Protein AF-A0A9W9YJC3-F1 (afdb_monomer_lite)

Radius of gyration: 14.7 Å; chains: 1; bounding box: 46×24×39 Å

pLDDT: mean 79.71, std 11.27, range [41.69, 93.06]

InterPro domains:
  IPR010358 BRCA1-A complex subunit BRE [PF06113] (2-58)
  IPR010358 BRCA1-A complex subunit BRE [PTHR15189] (2-113)

Organism: NCBI:txid174260

Sequence (115 aa):
MFQKRREYIAAFLGAFGSSILEYDTEGYMKLSLLFQVQGFRCIVHVELDKNFPQESALILPSVDLPREKQPTIRETRGRLSIQPEVDWDVMAERARVFLTEKIPAFKESSLNEHR

Structure (mmCIF, N/CA/C/O backbone):
data_AF-A0A9W9YJC3-F1
#
_entry.id   AF-A0A9W9YJC3-F1
#
loop_
_atom_site.group_PDB
_atom_site.id
_atom_site.type_symbol
_atom_site.label_atom_id
_atom_site.label_alt_id
_atom_site.label_comp_id
_atom_site.label_asym_id
_atom_site.label_entity_id
_atom_site.label_seq_id
_atom_site.pdbx_PDB_ins_code
_atom_site.Cartn_x
_atom_site.Cartn_y
_atom_site.Cartn_z
_atom_site.occupancy
_atom_site.B_iso_or_equiv
_atom_site.auth_seq_id
_atom_site.auth_comp_id
_atom_site.auth_asym_id
_atom_site.auth_atom_id
_atom_site.pdbx_PDB_model_num
ATOM 1 N N . MET A 1 1 ? 13.131 4.424 -14.105 1.00 68.88 1 MET A N 1
ATOM 2 C CA . MET A 1 1 ? 12.079 4.941 -13.195 1.00 68.88 1 MET A CA 1
ATOM 3 C C . MET A 1 1 ? 10.774 4.164 -13.309 1.00 68.88 1 MET A C 1
ATOM 5 O O . MET A 1 1 ? 10.286 3.705 -12.291 1.00 68.88 1 MET A O 1
ATOM 9 N N . PHE A 1 2 ? 10.206 3.994 -14.509 1.00 82.12 2 PHE A N 1
ATOM 10 C CA . PHE A 1 2 ? 8.953 3.247 -14.708 1.00 82.12 2 PHE A CA 1
ATOM 11 C C . PHE A 1 2 ? 9.006 1.810 -14.173 1.00 82.12 2 PHE A C 1
ATOM 13 O O . PHE A 1 2 ? 8.152 1.404 -13.398 1.00 82.12 2 PHE A O 1
ATOM 20 N N . GLN A 1 3 ? 10.062 1.070 -14.520 1.00 85.56 3 GLN A N 1
ATOM 21 C CA . GLN A 1 3 ? 10.218 -0.318 -14.094 1.00 85.56 3 GLN A CA 1
ATOM 22 C C . GLN A 1 3 ? 10.278 -0.472 -12.566 1.00 85.56 3 GLN A C 1
ATOM 24 O O . GLN A 1 3 ? 9.548 -1.291 -12.024 1.00 85.56 3 GLN A O 1
ATOM 29 N N . LYS A 1 4 ? 11.042 0.383 -11.869 1.00 86.12 4 LYS A N 1
ATOM 30 C CA . LYS A 1 4 ? 11.102 0.385 -10.397 1.00 86.12 4 LYS A CA 1
ATOM 31 C C . LYS A 1 4 ? 9.746 0.694 -9.756 1.00 86.12 4 LYS A C 1
ATOM 33 O O . LYS A 1 4 ? 9.399 0.086 -8.756 1.00 86.12 4 LYS A O 1
ATOM 38 N N . ARG A 1 5 ? 8.971 1.624 -10.333 1.00 87.94 5 ARG A N 1
ATOM 39 C CA . ARG A 1 5 ? 7.605 1.916 -9.866 1.00 87.94 5 ARG A CA 1
ATOM 40 C C . ARG A 1 5 ? 6.697 0.708 -10.038 1.00 87.94 5 ARG A C 1
ATOM 42 O O . ARG A 1 5 ? 6.017 0.326 -9.100 1.00 87.94 5 ARG A O 1
ATOM 49 N N . ARG A 1 6 ? 6.736 0.074 -11.211 1.00 89.94 6 ARG A N 1
ATOM 50 C CA . ARG A 1 6 ? 5.961 -1.138 -11.489 1.00 89.94 6 ARG A CA 1
ATOM 51 C C . ARG A 1 6 ? 6.310 -2.270 -10.525 1.00 89.94 6 ARG A C 1
ATOM 53 O O . ARG A 1 6 ? 5.405 -2.918 -10.025 1.00 89.94 6 ARG A O 1
ATOM 60 N N . GLU A 1 7 ? 7.593 -2.499 -10.262 1.00 90.50 7 GLU A N 1
ATOM 61 C CA . GLU A 1 7 ? 8.056 -3.525 -9.319 1.00 90.50 7 GLU A CA 1
ATOM 62 C C . GLU A 1 7 ? 7.628 -3.212 -7.878 1.00 90.50 7 GLU A C 1
ATOM 64 O O . GLU A 1 7 ? 7.099 -4.085 -7.200 1.00 90.50 7 GLU A O 1
ATOM 69 N N . TYR A 1 8 ? 7.757 -1.956 -7.440 1.00 88.31 8 TYR A N 1
ATOM 70 C CA . TYR A 1 8 ? 7.282 -1.516 -6.127 1.00 88.31 8 TYR A CA 1
ATOM 71 C C . TYR A 1 8 ? 5.768 -1.689 -5.967 1.00 88.31 8 TYR A C 1
ATOM 73 O O . TYR A 1 8 ? 5.307 -2.246 -4.973 1.00 88.31 8 TYR A O 1
ATOM 81 N N . ILE A 1 9 ? 4.985 -1.251 -6.960 1.00 89.81 9 ILE A N 1
ATOM 82 C CA . ILE A 1 9 ? 3.535 -1.453 -6.959 1.00 89.81 9 ILE A CA 1
ATOM 83 C C . ILE A 1 9 ? 3.218 -2.948 -6.981 1.00 89.81 9 ILE A C 1
ATOM 85 O O . ILE A 1 9 ? 2.375 -3.370 -6.207 1.00 89.81 9 ILE A O 1
ATOM 89 N N . ALA A 1 10 ? 3.909 -3.770 -7.776 1.00 91.06 10 ALA A N 1
ATOM 90 C CA . ALA A 1 10 ? 3.696 -5.218 -7.797 1.00 91.06 10 ALA A CA 1
ATOM 91 C C . ALA A 1 10 ? 3.946 -5.874 -6.428 1.00 91.06 10 ALA A C 1
ATOM 93 O O . ALA A 1 10 ? 3.133 -6.692 -6.003 1.00 91.06 10 ALA A O 1
ATOM 94 N N . ALA A 1 11 ? 4.996 -5.469 -5.709 1.00 90.94 11 ALA A N 1
ATOM 95 C CA . ALA A 1 11 ? 5.249 -5.925 -4.341 1.00 90.94 11 ALA A CA 1
ATOM 96 C C . ALA A 1 11 ? 4.128 -5.492 -3.379 1.00 90.94 11 ALA A C 1
ATOM 98 O O . ALA A 1 11 ? 3.634 -6.290 -2.584 1.00 90.94 11 ALA A O 1
ATOM 99 N N . PHE A 1 12 ? 3.639 -4.252 -3.502 1.00 88.31 12 PHE A N 1
ATOM 100 C CA . PHE A 1 12 ? 2.461 -3.790 -2.760 1.00 88.31 12 PHE A CA 1
ATOM 101 C C . PHE A 1 12 ? 1.198 -4.580 -3.118 1.00 88.31 12 PHE A C 1
ATOM 103 O O . PHE A 1 12 ? 0.420 -4.912 -2.229 1.00 88.31 12 PHE A O 1
ATOM 110 N N . LEU A 1 13 ? 0.993 -4.916 -4.392 1.00 89.62 13 LEU A N 1
ATOM 111 C CA . LEU A 1 13 ? -0.136 -5.735 -4.823 1.00 89.62 13 LEU A CA 1
ATOM 112 C C . LEU A 1 13 ? -0.044 -7.148 -4.227 1.00 89.62 13 LEU A C 1
ATOM 114 O O . LEU A 1 13 ? -1.056 -7.693 -3.796 1.00 89.62 13 LEU A O 1
ATOM 118 N N . GLY A 1 14 ? 1.161 -7.718 -4.148 1.00 88.81 14 GLY A N 1
ATOM 119 C CA . GLY A 1 14 ? 1.409 -9.000 -3.487 1.00 88.81 14 GLY A CA 1
ATOM 120 C C . GLY A 1 14 ? 1.140 -8.952 -1.980 1.00 88.81 14 GLY A C 1
ATOM 121 O O . GLY A 1 14 ? 0.461 -9.827 -1.447 1.00 88.81 14 GLY A O 1
ATOM 122 N N . ALA A 1 15 ? 1.610 -7.904 -1.300 1.00 87.94 15 ALA A N 1
ATOM 123 C CA . ALA A 1 15 ? 1.461 -7.746 0.147 1.00 87.94 15 ALA A CA 1
ATOM 124 C C . ALA A 1 15 ? 0.035 -7.360 0.587 1.00 87.94 15 ALA A C 1
ATOM 126 O O . ALA A 1 15 ? -0.418 -7.777 1.653 1.00 87.94 15 ALA A O 1
ATOM 127 N N . PHE A 1 16 ? -0.682 -6.569 -0.219 1.00 88.12 16 PHE A N 1
ATOM 128 C CA . PHE A 1 16 ? -1.992 -5.992 0.112 1.00 88.12 16 PHE A CA 1
ATOM 129 C C . PHE A 1 16 ? -3.118 -6.456 -0.824 1.00 88.12 16 PHE A C 1
ATOM 131 O O . PHE A 1 16 ? -4.151 -5.793 -0.901 1.00 88.12 16 PHE A O 1
ATOM 138 N N . GLY A 1 17 ? -2.949 -7.589 -1.515 1.00 85.00 17 GLY A N 1
ATOM 139 C CA . GLY A 1 17 ? -3.859 -8.117 -2.544 1.00 85.00 17 GLY A CA 1
ATOM 140 C C . GLY A 1 17 ? -5.354 -8.025 -2.215 1.00 85.00 17 GLY A C 1
ATOM 141 O O . GLY A 1 17 ? -6.162 -7.590 -3.030 1.00 85.00 17 GLY A O 1
ATOM 142 N N . SER A 1 18 ? -5.730 -8.386 -0.988 1.00 85.38 18 SER A N 1
ATOM 143 C CA . SER A 1 18 ? -7.122 -8.377 -0.517 1.00 85.38 18 SER A CA 1
ATOM 144 C C . SER A 1 18 ? -7.677 -6.992 -0.170 1.00 85.38 18 SER A C 1
ATOM 146 O O . SER A 1 18 ? -8.871 -6.857 0.082 1.00 85.38 18 SER A O 1
ATOM 148 N N . SER A 1 19 ? -6.813 -5.984 -0.092 1.00 88.12 19 SER A N 1
ATOM 149 C CA . SER A 1 19 ? -7.126 -4.631 0.364 1.00 88.12 19 SER A CA 1
ATOM 150 C C . SER A 1 19 ? -7.071 -3.594 -0.755 1.00 88.12 19 SER A C 1
ATOM 152 O O . SER A 1 19 ? -7.380 -2.441 -0.493 1.00 88.12 19 SER A O 1
ATOM 154 N N . ILE A 1 20 ? -6.689 -3.936 -1.985 1.00 90.38 20 ILE A N 1
ATOM 155 C CA . ILE A 1 20 ? -6.594 -2.946 -3.068 1.00 90.38 20 ILE A CA 1
ATOM 156 C C . ILE A 1 20 ? -7.983 -2.530 -3.542 1.00 90.38 20 ILE A C 1
ATOM 158 O O . ILE A 1 20 ? -8.827 -3.371 -3.842 1.00 90.38 20 ILE A O 1
ATOM 162 N N . LEU A 1 21 ? -8.190 -1.219 -3.643 1.00 89.94 21 LEU A N 1
ATOM 163 C CA . LEU A 1 21 ? -9.357 -0.630 -4.294 1.00 89.94 21 LEU A CA 1
ATOM 164 C C . LEU A 1 21 ? -9.058 -0.309 -5.758 1.00 89.94 21 LEU A C 1
ATOM 166 O O . LEU A 1 21 ? -9.806 -0.696 -6.649 1.00 89.94 21 LEU A O 1
ATOM 170 N N . GLU A 1 22 ? -7.954 0.391 -5.999 1.00 91.69 22 GLU A N 1
ATOM 171 C CA . GLU A 1 22 ? -7.546 0.864 -7.322 1.00 91.69 22 GLU A CA 1
ATOM 172 C C . GLU A 1 22 ? -6.045 1.166 -7.334 1.00 91.69 22 GLU A C 1
ATOM 174 O O . GLU A 1 22 ? -5.429 1.397 -6.290 1.00 91.69 22 GLU A O 1
ATOM 179 N N . TYR A 1 23 ? -5.448 1.174 -8.522 1.00 93.06 23 TYR A N 1
ATOM 180 C CA . TYR A 1 23 ? -4.077 1.622 -8.730 1.00 93.06 23 TYR A CA 1
ATOM 181 C C . TYR A 1 23 ? -3.889 2.164 -10.147 1.00 93.06 23 TYR A C 1
ATOM 183 O O . TYR A 1 23 ? -4.603 1.800 -11.081 1.00 93.06 23 TYR A O 1
ATOM 191 N N . ASP A 1 24 ? -2.906 3.043 -10.293 1.00 92.25 24 ASP A N 1
ATOM 192 C CA . ASP A 1 24 ? -2.510 3.637 -11.562 1.00 92.25 24 ASP A CA 1
ATOM 193 C C . ASP A 1 24 ? -1.772 2.602 -12.426 1.00 92.25 24 ASP A C 1
ATOM 195 O O . ASP A 1 24 ? -0.617 2.258 -12.167 1.00 92.25 24 ASP A O 1
ATOM 199 N N . THR A 1 25 ? -2.453 2.097 -13.454 1.00 89.19 25 THR A N 1
ATOM 200 C CA . THR A 1 25 ? -1.913 1.098 -14.390 1.00 89.19 25 THR A CA 1
ATOM 201 C C . THR A 1 25 ? -1.020 1.708 -15.472 1.00 89.19 25 THR A C 1
ATOM 203 O O . THR A 1 25 ? -0.215 0.989 -16.071 1.00 89.19 25 THR A O 1
ATOM 206 N N . GLU A 1 26 ? -1.128 3.019 -15.707 1.00 89.75 26 GLU A N 1
ATOM 207 C CA . GLU A 1 26 ? -0.356 3.731 -16.723 1.00 89.75 26 GLU A CA 1
ATOM 208 C C . GLU A 1 26 ? 0.969 4.231 -16.161 1.00 89.75 26 GLU A C 1
ATOM 210 O O . GLU A 1 26 ? 2.009 4.035 -16.776 1.00 89.75 26 GLU A O 1
ATOM 215 N N . GLY A 1 27 ? 0.952 4.881 -14.997 1.00 87.38 27 GLY A N 1
ATOM 216 C CA . GLY A 1 27 ? 2.112 5.543 -14.406 1.00 87.38 27 GLY A CA 1
ATOM 217 C C . GLY A 1 27 ? 2.685 4.858 -13.168 1.00 87.38 27 GLY A C 1
ATOM 218 O O . GLY A 1 27 ? 3.806 5.201 -12.767 1.00 87.38 27 GLY A O 1
ATOM 219 N N . TYR A 1 28 ? 1.967 3.905 -12.563 1.00 89.44 28 TYR A N 1
ATOM 220 C CA . TYR A 1 28 ? 2.332 3.266 -11.293 1.00 89.44 28 TYR A CA 1
ATOM 221 C C . TYR A 1 28 ? 2.681 4.283 -10.197 1.00 89.44 28 TYR A C 1
ATOM 223 O O . TYR A 1 28 ? 3.587 4.048 -9.400 1.00 89.44 28 TYR A O 1
ATOM 231 N N . MET A 1 29 ? 2.030 5.452 -10.191 1.00 88.88 29 MET A N 1
ATOM 232 C CA . MET A 1 29 ? 2.335 6.527 -9.237 1.00 88.88 29 MET A CA 1
ATOM 233 C C . MET A 1 29 ? 1.377 6.567 -8.055 1.00 88.88 29 MET A C 1
ATOM 235 O O . MET A 1 29 ? 1.685 7.210 -7.056 1.00 88.88 29 MET A O 1
ATOM 239 N N . LYS A 1 30 ? 0.217 5.918 -8.168 1.00 90.75 30 LYS A N 1
ATOM 240 C CA . LYS A 1 30 ? -0.843 5.985 -7.165 1.00 90.75 30 LYS A CA 1
ATOM 241 C C . LYS A 1 30 ? -1.465 4.620 -6.935 1.00 90.75 30 LYS A C 1
ATOM 243 O O . LYS A 1 30 ? -1.636 3.856 -7.884 1.00 90.75 30 LYS A O 1
ATOM 248 N N . LEU A 1 31 ? -1.833 4.337 -5.692 1.00 91.50 31 LEU A N 1
ATOM 249 C CA . LEU A 1 31 ? -2.698 3.215 -5.344 1.00 91.50 31 LEU A CA 1
ATOM 250 C C . LEU A 1 31 ? -3.566 3.562 -4.130 1.00 91.50 31 LEU A C 1
ATOM 252 O O . LEU A 1 31 ? -3.154 4.342 -3.272 1.00 91.50 31 LEU A O 1
ATOM 256 N N . SER A 1 32 ? -4.748 2.968 -4.050 1.00 90.44 32 SER A N 1
ATOM 257 C CA . SER A 1 32 ? -5.691 3.146 -2.948 1.00 90.44 32 SER A CA 1
ATOM 258 C C . SER A 1 32 ? -5.980 1.785 -2.315 1.00 90.44 32 SER A C 1
ATOM 260 O O . SER A 1 32 ? -6.283 0.816 -3.014 1.00 90.44 32 SER A O 1
ATOM 262 N N . LEU A 1 33 ? -5.894 1.708 -0.989 1.00 89.50 33 LEU A N 1
ATOM 263 C CA . LEU A 1 33 ? -6.128 0.498 -0.198 1.00 89.50 33 LEU A CA 1
ATOM 264 C C . LEU A 1 33 ? -7.292 0.712 0.772 1.00 89.50 33 LEU A C 1
ATOM 266 O O . LEU A 1 33 ? -7.387 1.771 1.375 1.00 89.50 33 LEU A O 1
ATOM 270 N N . LEU A 1 34 ? -8.130 -0.294 0.991 1.00 87.94 34 LEU A N 1
ATOM 271 C CA . LEU A 1 34 ? -9.134 -0.336 2.048 1.00 87.94 34 LEU A CA 1
ATOM 272 C C . LEU A 1 34 ? -8.618 -1.158 3.232 1.00 87.94 34 LEU A C 1
ATOM 274 O O . LEU A 1 34 ? -8.366 -2.361 3.122 1.00 87.94 34 LEU A O 1
ATOM 278 N N . PHE A 1 35 ? -8.532 -0.515 4.392 1.00 85.31 35 PHE A N 1
ATOM 279 C CA . PHE A 1 35 ? -8.219 -1.157 5.660 1.00 85.31 35 PHE A CA 1
ATOM 280 C C . PHE A 1 35 ? -9.444 -1.204 6.565 1.00 85.31 35 PHE A C 1
ATOM 282 O O . PHE A 1 35 ? -10.236 -0.262 6.631 1.00 85.31 35 PHE A O 1
ATOM 289 N N . GLN A 1 36 ? -9.569 -2.304 7.308 1.00 80.69 36 GLN A N 1
ATOM 290 C CA . GLN A 1 36 ? -10.570 -2.458 8.354 1.00 80.69 36 GLN A CA 1
ATOM 291 C C . GLN A 1 36 ? -9.890 -2.843 9.671 1.00 80.69 36 GLN A C 1
ATOM 293 O O . GLN A 1 36 ? -9.325 -3.927 9.788 1.00 80.69 36 GLN A O 1
ATOM 298 N N . VAL A 1 37 ? -9.971 -1.974 10.680 1.00 76.69 37 VAL A N 1
ATOM 299 C CA . VAL A 1 37 ? -9.377 -2.193 12.007 1.00 76.69 37 VAL A CA 1
ATOM 300 C C . VAL A 1 37 ? -10.461 -2.101 13.075 1.00 76.69 37 VAL A C 1
ATOM 302 O O . VAL A 1 37 ? -10.970 -1.024 13.374 1.00 76.69 37 VAL A O 1
ATOM 305 N N . GLN A 1 38 ? -10.824 -3.240 13.676 1.00 76.81 38 GLN A N 1
ATOM 306 C CA . GLN A 1 38 ? -11.817 -3.316 14.763 1.00 76.81 38 GLN A CA 1
ATOM 307 C C . GLN A 1 38 ? -13.128 -2.562 14.435 1.00 76.81 38 GLN A C 1
ATOM 309 O O . GLN A 1 38 ? -13.560 -1.689 15.190 1.00 76.81 38 GLN A O 1
ATOM 314 N N . GLY A 1 39 ? -13.710 -2.833 13.262 1.00 76.38 39 GLY A N 1
ATOM 315 C CA . GLY A 1 39 ? -14.953 -2.200 12.794 1.00 76.38 39 GLY A CA 1
ATOM 316 C C . GLY A 1 39 ? -14.801 -0.792 12.204 1.00 76.38 39 GLY A C 1
ATOM 317 O O . GLY A 1 39 ? -15.758 -0.268 11.647 1.00 76.38 39 GLY A O 1
ATOM 318 N N . PHE A 1 40 ? -13.610 -0.193 12.266 1.00 76.50 40 PHE A N 1
ATOM 319 C CA . PHE A 1 40 ? -13.296 1.072 11.604 1.00 76.50 40 PHE A CA 1
ATOM 320 C C . PHE A 1 40 ? -12.786 0.814 10.190 1.00 76.50 40 PHE A C 1
ATOM 322 O O . PHE A 1 40 ? -11.881 -0.002 10.023 1.00 76.50 40 PHE A O 1
ATOM 329 N N . ARG A 1 41 ? -13.341 1.502 9.190 1.00 80.75 41 ARG A N 1
ATOM 330 C CA . ARG A 1 41 ? -12.867 1.435 7.804 1.00 80.75 41 ARG A CA 1
ATOM 331 C C . ARG A 1 41 ? -12.162 2.729 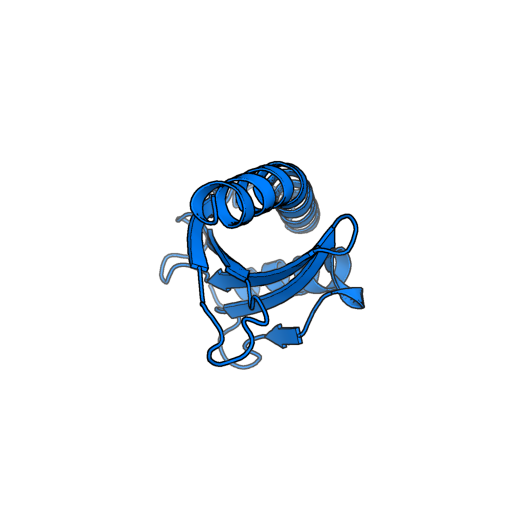7.437 1.00 80.75 41 ARG A C 1
ATOM 333 O O . ARG A 1 41 ? -12.685 3.809 7.694 1.00 80.75 41 ARG A O 1
ATOM 340 N N . CYS A 1 42 ? -10.999 2.604 6.817 1.00 82.06 42 CYS A N 1
ATOM 341 C CA . CYS A 1 42 ? -10.276 3.724 6.238 1.00 82.06 42 CYS A CA 1
ATOM 342 C C . CYS A 1 42 ? -9.724 3.339 4.871 1.00 82.06 42 CYS A C 1
ATOM 344 O O . CYS A 1 42 ? -9.361 2.187 4.630 1.00 82.06 42 CYS A O 1
ATOM 346 N N . ILE A 1 43 ? -9.675 4.315 3.979 1.00 86.50 43 ILE A N 1
ATOM 347 C CA . ILE A 1 43 ? -8.967 4.216 2.715 1.00 86.50 43 ILE A CA 1
ATOM 348 C C . ILE A 1 43 ? -7.564 4.779 2.942 1.00 86.50 43 ILE A C 1
ATOM 350 O O . ILE A 1 43 ? -7.364 5.696 3.725 1.00 86.50 43 ILE A O 1
ATOM 354 N N . VAL A 1 44 ? -6.555 4.197 2.321 1.00 86.50 44 VAL A N 1
ATOM 355 C CA . VAL A 1 44 ? -5.182 4.680 2.374 1.00 86.50 44 VAL A CA 1
ATOM 356 C C . VAL A 1 44 ? -4.735 4.914 0.949 1.00 86.50 44 VAL A C 1
ATOM 358 O O . VAL A 1 44 ? -4.640 3.965 0.175 1.00 86.50 44 VAL A O 1
ATOM 361 N N . HIS A 1 45 ? -4.436 6.163 0.614 1.00 88.44 45 HIS A N 1
ATOM 362 C CA . HIS A 1 45 ? -3.850 6.506 -0.674 1.00 88.44 45 HIS A CA 1
ATOM 363 C C . HIS A 1 45 ? -2.331 6.526 -0.543 1.00 88.44 45 HIS A C 1
ATOM 365 O O . HIS A 1 45 ? -1.787 7.217 0.319 1.00 88.44 45 HIS A O 1
ATOM 371 N N . VAL A 1 46 ? -1.644 5.766 -1.388 1.00 87.75 46 VAL A N 1
ATOM 372 C CA . VAL A 1 46 ? -0.190 5.821 -1.532 1.00 87.75 46 VAL A CA 1
ATOM 373 C C . VAL A 1 46 ? 0.112 6.558 -2.824 1.00 87.75 46 VAL A C 1
ATOM 375 O O . VAL A 1 46 ? -0.282 6.113 -3.900 1.00 87.75 46 VAL A O 1
ATOM 378 N N . GLU A 1 47 ? 0.825 7.670 -2.714 1.00 89.31 47 GLU A N 1
ATOM 379 C CA . GLU A 1 47 ? 1.316 8.441 -3.848 1.00 89.31 47 GLU A CA 1
ATOM 380 C C . GLU A 1 47 ? 2.847 8.406 -3.863 1.00 89.31 47 GLU A C 1
ATOM 382 O O . GLU A 1 47 ? 3.514 8.733 -2.875 1.00 89.31 47 GLU A O 1
ATOM 387 N N . LEU A 1 48 ? 3.413 7.981 -4.989 1.00 87.19 48 LEU A N 1
ATOM 388 C CA . LEU A 1 48 ? 4.849 8.003 -5.225 1.00 87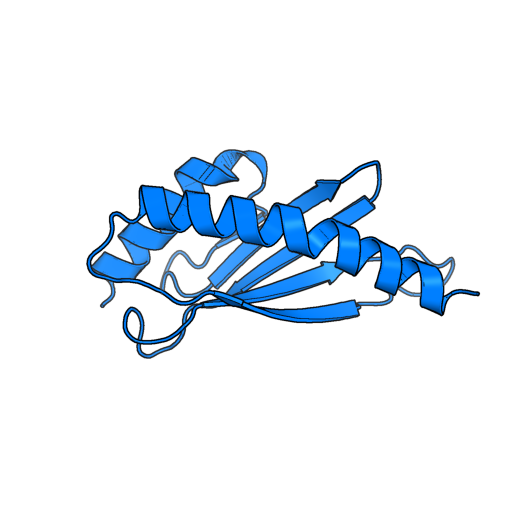.19 48 LEU A CA 1
ATOM 389 C C . LEU A 1 48 ? 5.275 9.381 -5.714 1.00 87.19 48 LEU A C 1
ATOM 391 O O . LEU A 1 48 ? 4.629 9.984 -6.573 1.00 87.19 48 LEU A O 1
ATOM 395 N N . ASP A 1 49 ? 6.410 9.846 -5.203 1.00 84.62 49 ASP A N 1
ATOM 396 C CA . ASP A 1 49 ? 7.004 11.091 -5.664 1.00 84.62 49 ASP A CA 1
ATOM 397 C C . ASP A 1 49 ? 7.504 10.978 -7.118 1.00 84.62 49 ASP A C 1
ATOM 399 O O . ASP A 1 49 ? 7.877 9.903 -7.601 1.00 84.62 49 ASP A O 1
ATOM 403 N N . LYS A 1 50 ? 7.559 12.110 -7.827 1.00 82.38 50 LYS A N 1
ATOM 404 C CA . LYS A 1 50 ? 8.097 12.198 -9.194 1.00 82.38 50 LYS A CA 1
ATOM 405 C C . LYS A 1 50 ? 9.560 11.751 -9.271 1.00 82.38 50 LYS A C 1
ATOM 407 O O . LYS A 1 50 ? 9.967 11.194 -10.290 1.00 82.38 50 LYS A O 1
ATOM 412 N N . ASN A 1 51 ? 10.312 11.939 -8.189 1.00 81.94 51 ASN A N 1
ATOM 413 C CA . ASN A 1 51 ? 11.712 11.560 -8.040 1.00 81.94 51 ASN A CA 1
ATOM 414 C C . ASN A 1 51 ? 11.888 10.115 -7.532 1.00 81.94 51 ASN A C 1
ATOM 416 O O . ASN A 1 51 ? 12.982 9.715 -7.138 1.00 81.94 51 ASN A O 1
ATOM 420 N N . PHE A 1 52 ? 10.834 9.290 -7.523 1.00 81.00 52 PHE A N 1
ATOM 421 C CA . PHE A 1 52 ? 10.928 7.895 -7.088 1.00 81.00 52 PHE A CA 1
ATOM 422 C C . PHE A 1 52 ? 12.049 7.127 -7.827 1.00 81.00 52 PHE A C 1
ATOM 424 O O . PHE A 1 52 ? 12.116 7.156 -9.066 1.00 81.00 52 PHE A O 1
ATOM 431 N N . PRO A 1 53 ? 12.904 6.364 -7.112 1.00 78.38 53 PRO A N 1
ATOM 432 C CA . PRO A 1 53 ? 12.805 5.957 -5.699 1.00 78.38 53 PRO A CA 1
ATOM 433 C C . PRO A 1 53 ? 13.613 6.814 -4.704 1.00 78.38 53 PRO A C 1
ATOM 435 O O . PRO A 1 53 ? 13.891 6.354 -3.603 1.00 78.38 53 PRO A O 1
ATOM 438 N N . GLN A 1 54 ? 14.057 8.011 -5.091 1.00 77.56 54 GLN A N 1
ATOM 439 C CA . GLN A 1 54 ? 14.953 8.839 -4.271 1.00 77.56 54 GLN A CA 1
ATOM 440 C C . GLN A 1 54 ? 14.226 9.560 -3.126 1.00 77.56 54 GLN A C 1
ATOM 442 O O . GLN A 1 54 ? 14.857 9.923 -2.137 1.00 77.56 54 GLN A O 1
ATOM 447 N N . GLU A 1 55 ? 12.910 9.750 -3.243 1.00 75.50 55 GLU A N 1
ATOM 448 C CA . GLU A 1 55 ? 12.075 10.418 -2.240 1.00 75.50 55 GLU A CA 1
ATOM 449 C C . GLU A 1 55 ? 11.061 9.478 -1.570 1.00 75.50 55 GLU A C 1
ATOM 451 O O . GLU A 1 55 ? 10.755 8.388 -2.061 1.00 75.50 55 GLU A O 1
ATOM 456 N N . SER A 1 56 ? 10.545 9.913 -0.415 1.00 73.12 56 SER A N 1
ATOM 457 C CA . SER A 1 56 ? 9.548 9.186 0.374 1.00 73.12 56 SER A CA 1
ATOM 458 C C . SER A 1 56 ? 8.218 9.035 -0.368 1.00 73.12 56 SER A C 1
ATOM 460 O O . SER A 1 56 ? 7.739 9.985 -0.984 1.00 73.12 56 SER A O 1
ATOM 462 N N . ALA A 1 57 ? 7.555 7.889 -0.206 1.00 75.50 57 ALA A N 1
ATOM 463 C CA . ALA A 1 57 ? 6.156 7.748 -0.598 1.00 75.50 57 ALA A CA 1
ATOM 464 C C . ALA A 1 57 ? 5.257 8.496 0.395 1.00 75.50 57 ALA A C 1
ATOM 466 O O . ALA A 1 57 ? 5.471 8.443 1.614 1.00 75.50 57 ALA A O 1
ATOM 467 N N . LEU A 1 58 ? 4.252 9.195 -0.126 1.00 73.06 58 LEU A N 1
ATOM 468 C CA . LEU A 1 58 ? 3.223 9.831 0.679 1.00 73.06 58 LEU A CA 1
ATOM 469 C C . LEU A 1 58 ? 2.099 8.825 0.910 1.00 73.06 58 LEU A C 1
ATOM 471 O O . LEU A 1 58 ? 1.557 8.260 -0.032 1.00 73.06 58 LEU A O 1
ATOM 475 N N . ILE A 1 59 ? 1.758 8.609 2.173 1.00 75.88 59 ILE A N 1
ATOM 476 C CA . ILE A 1 59 ? 0.681 7.726 2.599 1.00 75.88 59 ILE A CA 1
ATOM 477 C C . ILE A 1 59 ? -0.369 8.587 3.293 1.00 75.88 59 ILE A C 1
ATOM 479 O O . ILE A 1 59 ? -0.074 9.262 4.284 1.00 75.88 59 ILE A O 1
ATOM 483 N N . LEU A 1 60 ? -1.588 8.555 2.769 1.00 68.81 60 LEU A N 1
ATOM 484 C CA . LEU A 1 60 ? -2.721 9.344 3.232 1.00 68.81 60 LEU A CA 1
ATOM 485 C C . LEU A 1 60 ? -3.826 8.416 3.736 1.00 68.81 60 LEU A C 1
ATOM 487 O O . LEU A 1 60 ? -4.593 7.904 2.921 1.00 68.81 60 LEU A O 1
ATOM 491 N N . PRO A 1 61 ? -3.944 8.178 5.052 1.00 69.25 61 PRO A N 1
ATOM 492 C CA . PRO A 1 61 ? -5.149 7.598 5.613 1.00 69.25 61 PRO A CA 1
ATOM 493 C C . PRO A 1 61 ? -6.299 8.603 5.474 1.00 69.25 61 PRO A C 1
ATOM 495 O O . PRO A 1 61 ? -6.209 9.727 5.975 1.00 69.25 61 PRO A O 1
ATOM 498 N N . SER A 1 62 ? -7.359 8.185 4.794 1.00 69.56 62 SER A N 1
ATOM 499 C CA . SER A 1 62 ? -8.644 8.854 4.661 1.00 69.56 62 SER A CA 1
ATOM 500 C C . SER A 1 62 ? -9.747 7.998 5.285 1.00 69.56 62 SER A C 1
ATOM 502 O O . SER A 1 62 ? -9.730 6.770 5.230 1.00 69.56 62 SER A O 1
ATOM 504 N N . VAL A 1 63 ? -10.707 8.627 5.955 1.00 69.38 63 VAL A N 1
ATOM 505 C CA . VAL A 1 63 ? -11.857 7.935 6.558 1.00 69.38 63 VAL A CA 1
ATOM 506 C C . VAL A 1 63 ? -13.130 8.562 6.052 1.00 69.38 63 VAL A C 1
ATOM 508 O O . VAL A 1 63 ? -13.242 9.785 6.035 1.00 69.38 63 VAL A O 1
ATOM 511 N N . ASP A 1 64 ? -14.086 7.707 5.709 1.00 62.56 64 ASP A N 1
ATOM 512 C CA . ASP A 1 64 ? -15.472 8.093 5.508 1.00 62.56 64 ASP A CA 1
ATOM 513 C C . ASP A 1 64 ? -16.267 7.717 6.767 1.00 62.56 64 ASP A C 1
ATOM 515 O O . ASP A 1 64 ? -16.529 6.542 7.040 1.00 62.56 64 ASP A O 1
ATOM 519 N N . LEU A 1 65 ? -16.570 8.717 7.598 1.00 59.72 65 LEU A N 1
ATOM 520 C CA . LEU A 1 65 ? -17.477 8.557 8.732 1.00 59.72 65 LEU A CA 1
ATOM 521 C C . LEU A 1 65 ? -18.907 8.822 8.246 1.00 59.72 65 LEU A C 1
ATOM 523 O O . LEU A 1 65 ? -19.199 9.959 7.857 1.00 59.72 65 LEU A O 1
ATOM 527 N N . PRO A 1 66 ? -19.829 7.847 8.350 1.00 48.72 66 PRO A N 1
ATOM 528 C CA . PRO A 1 66 ? -21.237 8.107 8.115 1.00 48.72 66 PRO A CA 1
ATOM 529 C C . PRO A 1 66 ? -21.782 8.944 9.279 1.00 48.72 66 PRO A C 1
ATOM 531 O O . PRO A 1 66 ? -22.231 8.418 10.295 1.00 48.72 66 PRO A O 1
ATOM 534 N N . ARG A 1 67 ? -21.736 10.274 9.156 1.00 54.66 67 ARG A N 1
ATOM 535 C CA . ARG A 1 67 ? -22.651 11.149 9.899 1.00 54.66 67 ARG A CA 1
ATOM 536 C C . ARG A 1 67 ? -23.975 11.172 9.148 1.00 54.66 67 ARG A C 1
ATOM 538 O O . ARG A 1 67 ? -23.976 11.210 7.922 1.00 54.66 67 ARG A O 1
ATOM 545 N N . GLU A 1 68 ? -25.086 11.245 9.878 1.00 53.88 68 GLU A N 1
ATOM 546 C CA . GLU A 1 68 ? -26.466 11.231 9.358 1.00 53.88 68 GLU A CA 1
ATOM 547 C C . GLU A 1 68 ? -26.770 12.232 8.221 1.00 53.88 68 GLU A C 1
ATOM 549 O O . GLU A 1 68 ? -27.850 12.154 7.640 1.00 53.88 68 GLU A O 1
ATOM 554 N N . LYS A 1 69 ? -25.868 13.169 7.871 1.00 52.84 69 LYS A N 1
ATOM 555 C CA . LYS A 1 69 ? -26.080 14.135 6.778 1.00 52.84 69 LYS A CA 1
ATOM 556 C C . LYS A 1 69 ? -24.860 14.504 5.910 1.00 52.84 69 LYS A C 1
ATOM 558 O O . LYS A 1 69 ? -25.072 15.238 4.949 1.00 52.84 69 LYS A O 1
ATOM 563 N N . GLN A 1 70 ? 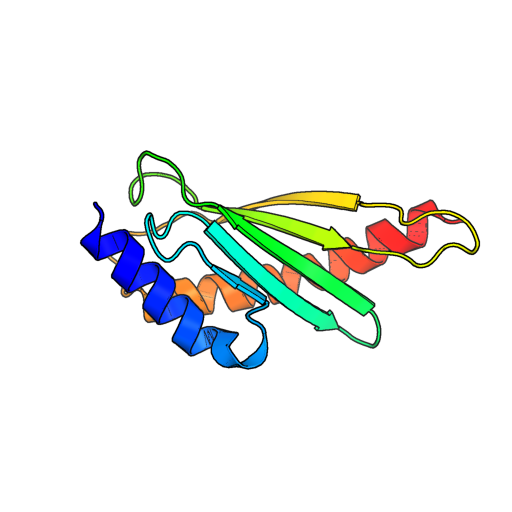-23.624 14.051 6.186 1.00 52.53 70 GLN A N 1
ATOM 564 C CA . GLN A 1 70 ? -22.461 14.360 5.321 1.00 52.53 70 GLN A CA 1
ATOM 565 C C . GLN A 1 70 ? -21.206 13.507 5.626 1.00 52.53 70 GLN A C 1
ATOM 567 O O . GLN A 1 70 ? -20.811 13.435 6.795 1.00 52.53 70 GLN A O 1
ATOM 572 N N . PRO A 1 71 ? -20.545 12.917 4.609 1.00 57.47 71 PRO A N 1
ATOM 573 C CA . PRO A 1 71 ? -19.271 12.220 4.784 1.00 57.47 71 PRO A CA 1
ATOM 574 C C . PRO A 1 71 ? -18.180 13.225 5.174 1.00 57.47 71 PRO A C 1
ATOM 576 O O . PRO A 1 71 ? -17.940 14.207 4.472 1.00 57.47 71 PRO A O 1
ATOM 579 N N . THR A 1 72 ? -17.534 13.019 6.324 1.00 58.47 72 THR A N 1
ATOM 580 C CA . THR A 1 72 ? -16.403 13.860 6.752 1.00 58.47 72 THR A CA 1
ATOM 581 C C . THR A 1 72 ? -15.104 13.172 6.366 1.00 58.47 72 THR A C 1
ATOM 583 O O . THR A 1 72 ? -14.679 12.249 7.057 1.00 58.47 72 THR A O 1
ATOM 586 N N . ILE A 1 73 ? -14.473 13.635 5.285 1.00 62.81 73 ILE A N 1
ATOM 587 C CA . ILE A 1 73 ? -13.148 13.161 4.874 1.00 62.81 73 ILE A CA 1
ATOM 588 C C . ILE A 1 73 ? -12.114 13.759 5.828 1.00 62.81 73 ILE A C 1
ATOM 590 O O . ILE A 1 73 ? -11.928 14.975 5.886 1.00 62.81 73 ILE A O 1
ATOM 594 N N . ARG A 1 74 ? -11.449 12.899 6.599 1.00 67.75 74 ARG A N 1
ATOM 595 C CA . ARG A 1 74 ? -10.292 13.274 7.423 1.00 67.75 74 ARG A CA 1
ATOM 596 C C . ARG A 1 74 ? -9.036 12.742 6.770 1.00 67.75 74 ARG A C 1
ATOM 598 O O . ARG A 1 74 ? -8.985 11.554 6.494 1.00 67.75 74 ARG A O 1
ATOM 605 N N . GLU A 1 75 ? -8.039 13.592 6.566 1.00 68.06 75 GLU A N 1
ATOM 606 C CA . GLU A 1 75 ? -6.761 13.204 5.970 1.00 68.06 75 GLU A CA 1
ATOM 607 C C . GLU A 1 75 ? -5.629 13.403 6.972 1.00 68.06 75 GLU A C 1
ATOM 609 O O . GLU A 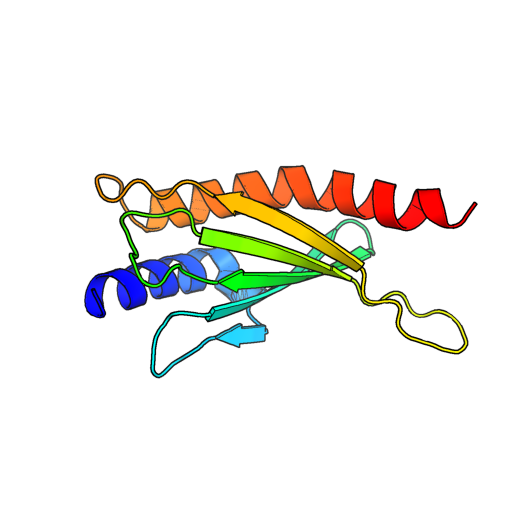1 75 ? -5.480 14.469 7.568 1.00 68.06 75 GLU A O 1
ATOM 614 N N . THR A 1 76 ? -4.793 12.384 7.144 1.00 69.81 76 THR A N 1
ATOM 615 C CA . THR A 1 76 ? -3.500 12.521 7.826 1.00 69.81 76 THR A CA 1
ATOM 616 C C . THR A 1 76 ? -2.384 12.254 6.829 1.00 69.81 76 THR A C 1
ATOM 618 O O . THR A 1 76 ? -2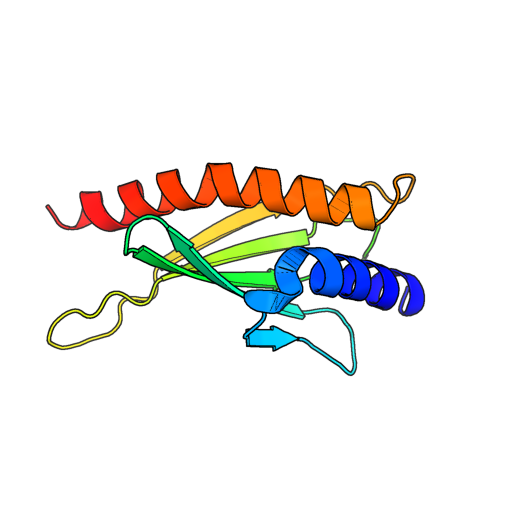.507 11.385 5.977 1.00 69.81 76 THR A O 1
ATOM 621 N N . ARG A 1 77 ? -1.278 13.000 6.903 1.00 72.62 77 ARG A N 1
ATOM 622 C CA . ARG A 1 77 ? -0.130 12.783 6.013 1.00 72.62 77 ARG A CA 1
ATOM 623 C C . ARG A 1 77 ? 0.976 12.028 6.735 1.00 72.62 77 ARG A C 1
ATOM 625 O O . ARG A 1 77 ? 1.523 12.524 7.716 1.00 72.62 77 ARG A O 1
ATOM 632 N N . GLY A 1 78 ? 1.323 10.850 6.228 1.00 76.69 78 GLY A N 1
ATOM 633 C CA . GLY A 1 78 ? 2.509 10.093 6.620 1.00 76.69 78 GLY A CA 1
ATOM 634 C C . GLY A 1 78 ? 3.510 10.027 5.470 1.00 76.69 78 GLY A C 1
ATOM 635 O O . GLY A 1 78 ? 3.118 9.864 4.320 1.00 76.69 78 GLY A O 1
ATOM 636 N N . ARG A 1 79 ? 4.808 10.143 5.763 1.00 80.81 79 ARG A N 1
ATOM 637 C CA . ARG A 1 79 ? 5.873 9.892 4.780 1.00 80.81 79 ARG A CA 1
ATOM 638 C C . ARG A 1 79 ? 6.585 8.591 5.123 1.00 80.81 79 ARG A C 1
ATOM 640 O O . ARG A 1 79 ? 7.035 8.429 6.255 1.00 80.81 79 ARG A O 1
ATOM 647 N N . LEU A 1 80 ? 6.699 7.699 4.144 1.00 81.69 80 LEU A N 1
ATOM 648 C CA . LEU A 1 80 ? 7.483 6.471 4.238 1.00 81.69 80 LEU A CA 1
ATOM 649 C C . LEU A 1 80 ? 8.785 6.646 3.455 1.00 81.69 80 LEU A C 1
ATOM 651 O O . LEU A 1 80 ? 8.760 6.801 2.235 1.00 81.69 80 LEU A O 1
ATOM 655 N N . SER A 1 81 ? 9.925 6.625 4.144 1.00 83.50 81 SER A N 1
ATOM 656 C CA . SER A 1 81 ? 11.240 6.701 3.501 1.00 83.50 81 SER A CA 1
ATOM 657 C C . SER A 1 81 ? 11.504 5.458 2.658 1.00 83.50 81 SER A C 1
ATOM 659 O O . SER A 1 81 ? 11.498 4.342 3.176 1.00 83.50 81 SER A O 1
ATOM 661 N N . ILE A 1 82 ? 11.754 5.661 1.365 1.00 82.00 82 ILE A N 1
ATOM 662 C CA . ILE A 1 82 ? 12.096 4.589 0.432 1.00 82.00 82 ILE A CA 1
ATOM 663 C C . ILE A 1 82 ? 13.598 4.317 0.512 1.00 82.00 82 ILE A C 1
ATOM 665 O O . ILE A 1 82 ? 14.397 5.248 0.543 1.00 82.00 82 ILE A O 1
ATOM 669 N N . GLN A 1 83 ? 13.973 3.039 0.566 1.00 80.75 83 GLN A N 1
ATOM 670 C CA . GLN A 1 83 ? 15.367 2.597 0.517 1.00 80.75 83 GLN A CA 1
ATOM 671 C C . GLN A 1 83 ? 15.563 1.761 -0.752 1.00 80.75 83 GLN A C 1
ATOM 673 O O . GLN A 1 83 ? 15.194 0.587 -0.757 1.00 80.75 83 GLN A O 1
ATOM 678 N N . PRO A 1 84 ? 16.064 2.357 -1.849 1.00 72.69 84 PRO A N 1
ATOM 679 C CA . PRO A 1 84 ? 16.164 1.685 -3.143 1.00 72.69 84 PRO A CA 1
ATOM 680 C C . PRO A 1 84 ? 17.184 0.541 -3.189 1.00 72.69 84 PRO A C 1
ATOM 682 O O . PRO A 1 84 ? 17.204 -0.193 -4.175 1.00 72.69 84 PRO A O 1
ATOM 685 N N . GLU A 1 85 ? 18.043 0.409 -2.179 1.00 80.06 85 GLU A N 1
ATOM 686 C CA . GLU A 1 85 ? 18.998 -0.694 -2.020 1.00 80.06 85 GLU A CA 1
ATOM 687 C C . GLU A 1 85 ? 18.348 -1.963 -1.447 1.00 80.06 85 GLU A C 1
ATOM 689 O O . GLU A 1 85 ? 18.960 -3.029 -1.457 1.00 80.06 85 GLU A O 1
ATOM 694 N N . VAL A 1 86 ? 17.128 -1.844 -0.917 1.00 82.31 86 VAL A N 1
ATOM 695 C CA . VAL A 1 86 ? 16.379 -2.927 -0.277 1.00 82.31 86 VAL A CA 1
ATOM 696 C C . VAL A 1 86 ? 15.373 -3.518 -1.267 1.00 82.31 86 VAL A C 1
ATOM 698 O O . VAL A 1 86 ? 14.861 -2.817 -2.138 1.00 82.31 86 VAL A O 1
ATOM 701 N N . ASP A 1 87 ? 15.073 -4.808 -1.113 1.00 88.75 87 ASP A N 1
ATOM 702 C CA . ASP A 1 87 ? 14.034 -5.489 -1.886 1.00 88.75 87 ASP A CA 1
ATOM 703 C C . ASP A 1 87 ? 12.657 -4.812 -1.713 1.00 88.75 87 ASP A C 1
ATOM 705 O O . ASP A 1 87 ? 12.287 -4.360 -0.621 1.00 88.75 87 ASP A O 1
ATOM 709 N N . TRP A 1 88 ? 11.880 -4.750 -2.793 1.00 87.94 88 TRP A N 1
ATOM 710 C CA . TRP A 1 88 ? 10.550 -4.152 -2.796 1.00 87.94 88 TRP A CA 1
ATOM 711 C C . TRP A 1 88 ? 9.562 -4.910 -1.915 1.00 87.94 88 TRP A C 1
ATOM 713 O O . TRP A 1 88 ? 8.709 -4.270 -1.299 1.00 87.94 88 TRP A O 1
ATOM 723 N N . ASP A 1 89 ? 9.715 -6.226 -1.770 1.00 88.94 89 ASP A N 1
ATOM 724 C CA . ASP A 1 89 ? 8.885 -7.018 -0.857 1.00 88.94 89 ASP A CA 1
ATOM 725 C C . ASP A 1 89 ? 9.123 -6.616 0.607 1.00 88.94 89 ASP A C 1
ATOM 727 O O . ASP A 1 89 ? 8.187 -6.441 1.391 1.00 88.94 89 ASP A O 1
ATOM 731 N N . VAL A 1 90 ? 10.382 -6.350 0.968 1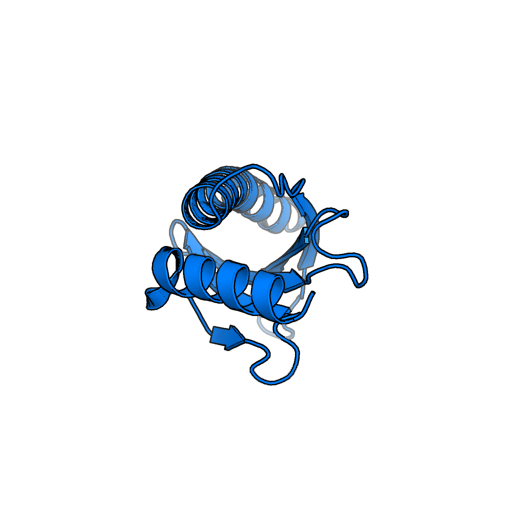.00 89.81 90 VAL A N 1
ATOM 732 C CA . VAL A 1 90 ? 10.739 -5.839 2.300 1.00 89.81 90 VAL A CA 1
ATOM 733 C C . VAL A 1 90 ? 10.190 -4.425 2.501 1.00 89.81 90 VAL A C 1
ATOM 735 O O . VAL A 1 90 ? 9.743 -4.078 3.596 1.00 89.81 90 VAL A O 1
ATOM 738 N N . MET A 1 91 ? 10.188 -3.595 1.456 1.00 89.12 91 MET A N 1
ATOM 739 C CA . MET A 1 91 ? 9.583 -2.262 1.510 1.00 89.12 91 MET A CA 1
ATOM 740 C C . MET A 1 91 ? 8.059 -2.312 1.681 1.00 89.12 91 MET A C 1
ATOM 742 O O . MET A 1 91 ? 7.517 -1.520 2.457 1.00 89.12 91 MET A O 1
ATOM 746 N N . ALA A 1 92 ? 7.375 -3.246 1.018 1.00 88.44 92 ALA A N 1
ATOM 747 C CA . ALA A 1 92 ? 5.941 -3.463 1.187 1.00 88.44 92 ALA A CA 1
ATOM 748 C C . ALA A 1 92 ? 5.607 -3.910 2.620 1.00 88.44 92 ALA A C 1
ATOM 750 O O . ALA A 1 92 ? 4.690 -3.373 3.245 1.00 88.44 92 ALA A O 1
ATOM 751 N N . GLU A 1 93 ? 6.417 -4.800 3.196 1.00 89.00 93 GLU A N 1
ATOM 752 C CA . GLU A 1 93 ? 6.258 -5.229 4.586 1.00 89.00 93 GLU A CA 1
ATOM 753 C C . GLU A 1 93 ? 6.496 -4.082 5.583 1.00 89.00 93 GLU A C 1
ATOM 755 O O . GLU A 1 93 ? 5.731 -3.898 6.533 1.00 89.00 93 GLU A O 1
ATOM 760 N N . ARG A 1 94 ? 7.493 -3.222 5.342 1.00 88.31 94 ARG A N 1
ATOM 761 C CA . ARG A 1 94 ? 7.701 -2.005 6.150 1.00 88.31 94 ARG A CA 1
ATOM 762 C C . ARG A 1 94 ? 6.511 -1.059 6.082 1.00 88.31 94 ARG A C 1
ATOM 764 O O . ARG A 1 94 ? 6.117 -0.498 7.104 1.00 88.31 94 ARG A O 1
ATOM 771 N N . ALA A 1 95 ? 5.921 -0.892 4.901 1.00 87.12 95 ALA A N 1
ATOM 772 C CA . ALA A 1 95 ? 4.706 -0.106 4.749 1.00 87.12 95 ALA A CA 1
ATOM 773 C C . ALA A 1 95 ? 3.542 -0.720 5.536 1.00 87.12 95 ALA A C 1
ATOM 775 O O . ALA A 1 95 ? 2.794 0.009 6.183 1.00 87.12 95 ALA A O 1
ATOM 776 N N . ARG A 1 96 ? 3.422 -2.053 5.554 1.00 86.62 96 ARG A N 1
ATOM 777 C CA . ARG A 1 96 ? 2.399 -2.768 6.331 1.00 86.62 96 ARG A CA 1
ATOM 778 C C . ARG A 1 96 ? 2.541 -2.498 7.825 1.00 86.62 96 ARG A C 1
ATOM 780 O O . ARG A 1 96 ? 1.546 -2.181 8.479 1.00 86.62 96 ARG A O 1
ATOM 787 N N . VAL A 1 97 ? 3.761 -2.579 8.355 1.00 87.62 97 VAL A N 1
ATOM 788 C CA . VAL A 1 97 ? 4.057 -2.250 9.758 1.00 87.62 97 VAL A CA 1
ATOM 789 C C . VAL A 1 97 ? 3.709 -0.789 10.046 1.00 87.62 97 VAL A C 1
ATOM 791 O O . VAL A 1 97 ? 2.927 -0.520 10.956 1.00 87.62 97 VAL A O 1
ATOM 794 N N . PHE A 1 98 ? 4.182 0.141 9.211 1.00 86.19 98 PHE A N 1
ATOM 795 C CA . PHE A 1 98 ? 3.893 1.571 9.350 1.00 86.19 98 PHE A CA 1
ATOM 796 C C . PHE A 1 98 ? 2.385 1.862 9.381 1.00 86.19 98 PHE A C 1
ATOM 798 O O . PHE A 1 98 ? 1.901 2.598 10.238 1.00 86.19 98 PHE A O 1
ATOM 805 N N . LEU A 1 99 ? 1.615 1.261 8.474 1.00 83.56 99 LEU A N 1
ATOM 806 C CA . LEU A 1 99 ? 0.162 1.420 8.422 1.00 83.56 99 LEU A CA 1
ATOM 807 C C . LEU A 1 99 ? -0.523 0.822 9.650 1.00 83.56 99 LEU A C 1
ATOM 809 O O . LEU A 1 99 ? -1.409 1.453 10.223 1.00 83.56 99 LEU A O 1
ATOM 813 N N . THR A 1 100 ? -0.085 -0.355 10.095 1.00 82.94 100 THR A N 1
ATOM 814 C CA . THR A 1 100 ? -0.637 -1.020 11.284 1.00 82.94 100 THR A CA 1
ATOM 815 C C . THR A 1 100 ? -0.424 -0.188 12.551 1.00 82.94 100 THR A C 1
ATOM 817 O O . THR A 1 100 ? -1.291 -0.179 13.418 1.00 82.94 100 THR A O 1
ATOM 820 N N . GLU A 1 101 ? 0.677 0.559 12.647 1.00 84.38 101 GLU A N 1
ATOM 821 C CA . GLU A 1 101 ? 0.935 1.483 13.758 1.00 84.38 101 GLU A CA 1
ATOM 822 C C . GLU A 1 101 ? 0.141 2.792 13.640 1.00 84.38 101 GLU A C 1
ATOM 824 O O . GLU A 1 101 ? -0.349 3.327 14.636 1.00 84.38 101 GLU A O 1
ATOM 829 N N . LYS A 1 102 ? 0.001 3.334 12.423 1.00 82.19 102 LYS A N 1
ATOM 830 C CA . LYS A 1 102 ? -0.634 4.642 12.202 1.00 82.19 102 LYS A CA 1
ATOM 831 C C . LYS A 1 102 ? -2.158 4.589 12.184 1.00 82.19 102 LYS A C 1
ATOM 833 O O . LYS A 1 102 ? -2.787 5.544 12.637 1.00 82.19 102 LYS A O 1
ATOM 838 N N . ILE A 1 103 ? -2.764 3.509 11.690 1.00 81.38 103 ILE A N 1
ATOM 839 C CA . ILE A 1 103 ? -4.225 3.398 11.562 1.00 81.38 103 ILE A CA 1
ATOM 840 C C . ILE A 1 103 ? -4.941 3.452 12.928 1.00 81.38 103 ILE A C 1
ATOM 842 O O . ILE A 1 103 ? -5.925 4.185 13.027 1.00 81.38 103 ILE A O 1
ATOM 846 N N . PRO A 1 104 ? -4.486 2.765 13.996 1.00 82.25 104 PRO A N 1
ATOM 847 C CA . PRO A 1 104 ? -5.099 2.883 15.321 1.00 82.25 104 PRO A CA 1
ATOM 848 C C . PRO A 1 104 ? -5.043 4.308 15.883 1.00 82.25 104 PRO A C 1
ATOM 850 O O . PRO A 1 104 ? -6.068 4.831 16.316 1.00 82.25 104 PRO A O 1
ATOM 853 N N . ALA A 1 105 ? -3.888 4.976 15.796 1.00 80.38 105 ALA A N 1
ATOM 854 C CA . ALA A 1 105 ? -3.742 6.366 16.237 1.00 80.38 105 ALA A CA 1
ATOM 855 C C . ALA A 1 105 ? -4.649 7.317 15.434 1.00 80.38 105 ALA A C 1
ATOM 857 O O . ALA A 1 105 ? -5.272 8.227 15.984 1.00 80.38 105 ALA A O 1
ATOM 858 N N . PHE A 1 106 ? -4.774 7.076 14.128 1.00 79.12 106 PHE A N 1
ATOM 859 C CA . PHE A 1 106 ? -5.669 7.828 13.257 1.00 79.12 106 PHE A CA 1
ATOM 860 C C . PHE A 1 106 ? -7.154 7.597 13.585 1.00 79.12 106 PHE A C 1
ATOM 862 O O . PHE A 1 106 ? -7.938 8.548 13.582 1.00 79.12 106 PHE A O 1
ATOM 869 N N . LYS A 1 107 ? -7.541 6.362 13.930 1.00 78.81 107 LYS A N 1
ATOM 870 C CA . LYS A 1 107 ? -8.880 6.027 14.436 1.00 78.81 107 LYS A CA 1
ATOM 871 C C . LYS A 1 107 ? -9.187 6.800 15.718 1.00 78.81 107 LYS A C 1
ATOM 873 O O . LYS A 1 107 ? -10.231 7.441 15.792 1.00 78.81 107 LYS A O 1
ATOM 878 N N . GLU A 1 108 ? -8.294 6.770 16.706 1.00 79.12 108 GLU A N 1
ATOM 879 C CA . GLU A 1 108 ? -8.491 7.476 17.980 1.00 79.12 108 GLU A CA 1
ATOM 880 C C . GLU A 1 108 ? -8.610 8.990 17.789 1.00 79.12 108 GLU A C 1
ATOM 882 O O . GLU A 1 108 ? -9.540 9.599 18.314 1.00 79.12 108 GLU A O 1
ATOM 887 N N . SER A 1 109 ? -7.732 9.594 16.982 1.00 75.69 109 SER A N 1
ATOM 888 C CA . SER A 1 109 ? -7.813 11.021 16.640 1.00 75.69 109 SER A CA 1
ATOM 889 C C . SER A 1 109 ? -9.124 11.364 15.925 1.00 75.69 109 SER A C 1
ATOM 891 O O . SER A 1 109 ? -9.769 12.359 16.252 1.00 75.69 109 SER A O 1
ATOM 893 N N . SER A 1 110 ? -9.570 10.505 15.004 1.00 71.81 110 SER A N 1
ATOM 894 C CA . SER A 1 110 ? -10.829 10.706 14.284 1.00 71.81 110 SER A CA 1
ATOM 895 C C . SER A 1 110 ? -12.052 10.612 15.195 1.00 71.81 110 SER A C 1
ATOM 897 O O . SER A 1 110 ? -13.014 11.339 14.970 1.00 71.81 110 SER A O 1
ATOM 899 N N . LEU A 1 111 ? -12.030 9.756 16.223 1.00 71.50 111 LEU A N 1
ATOM 900 C CA . LEU A 1 111 ? -13.142 9.572 17.164 1.00 71.50 111 LEU A CA 1
ATOM 901 C C . LEU A 1 111 ? -13.148 10.600 18.309 1.00 71.50 111 LEU A C 1
ATOM 903 O O . LEU A 1 111 ? -14.222 11.029 18.722 1.00 71.50 111 LEU A O 1
ATOM 907 N N . ASN A 1 112 ? -11.984 11.012 18.822 1.00 66.19 112 ASN A N 1
ATOM 908 C CA . ASN A 1 112 ? -11.895 11.895 19.993 1.00 66.19 112 ASN A CA 1
ATOM 909 C C . ASN A 1 112 ? -12.307 13.343 19.705 1.00 66.19 112 ASN A C 1
ATOM 911 O O . ASN A 1 112 ? -12.867 13.991 20.580 1.00 66.19 112 ASN A O 1
ATOM 915 N N . GLU A 1 113 ? -12.117 13.843 18.485 1.00 56.03 113 GLU A N 1
ATOM 916 C CA . GLU A 1 113 ? -12.579 15.188 18.096 1.00 56.03 113 GLU A CA 1
ATOM 917 C C . GLU A 1 113 ? -14.099 15.269 17.830 1.00 56.03 113 GLU A C 1
ATOM 919 O O . GLU A 1 113 ? -14.593 16.254 17.284 1.00 56.03 113 GLU A O 1
ATOM 924 N N . HIS A 1 114 ? -14.845 14.214 18.173 1.00 48.22 114 HIS A N 1
ATOM 925 C CA . HIS A 1 114 ? -16.308 14.158 18.121 1.00 48.22 114 HIS A CA 1
ATOM 926 C C . HIS A 1 114 ? -16.966 14.219 19.516 1.00 48.22 114 HIS A C 1
ATOM 928 O O . HIS A 1 114 ? -18.182 14.038 19.604 1.00 48.22 114 HIS A O 1
ATOM 934 N N . ARG A 1 115 ? -16.191 14.446 20.586 1.00 41.69 115 ARG A N 1
ATOM 935 C CA . ARG A 1 115 ? -16.688 14.744 21.941 1.00 41.69 115 ARG A CA 1
ATOM 936 C C . ARG A 1 115 ? -16.705 16.242 22.198 1.00 41.69 115 ARG A C 1
ATOM 938 O O . ARG A 1 115 ? -17.678 16.681 22.845 1.00 41.69 115 ARG A O 1
#

Foldseek 3Di:
DQVLLVQLVVLLCVLQVVFWDDADPPRSFKTWGWDDDPNFIWIWIWGHDPPPPQFWIWIWTWGFDDDVPDTDTDTDTDTHRHDPVDRSNVVSVVVVVVCVVVVVVVVCVVPVVVD

Secondary structure (DSSP, 8-state):
-HHHHHHHHHHHHHHHGGGEEEE-TTT--EEEEEEEETTEEEEEEEE--TTTTSSPEEEEEEEEEEETTEEEEEE--EEE---TTS-HHHHHHHHHHHHHHHHHHHHHHHHHTT-